Protein AF-A0A0S3UF47-F1 (afdb_monomer_lite)

Radius of gyration: 22.1 Å; chains: 1; bounding box: 54×51×50 Å

Sequence (173 aa):
MFPNLRKTLFALSERIGYSVGLVEASQVKTTILNHPEFVEFADRSLALYTDWRNHHEHRLKSIGIGEKPRTLIYELSEDLLAWFAEADLLDQYDIYRLLMNYWAETMQDDVHVLAQDDWTAGKVLRLLVAKKGEKLKETPNLIISPVPRLARLTYFCLLTIVCLKLLNEIEIY

Structure (mmCIF, N/CA/C/O backbone):
data_AF-A0A0S3UF47-F1
#
_entry.id   AF-A0A0S3UF47-F1
#
loop_
_atom_site.group_PDB
_atom_site.id
_atom_site.type_symbol
_atom_site.label_atom_id
_atom_site.label_alt_id
_atom_site.label_comp_id
_atom_site.label_asym_id
_atom_site.label_entity_id
_atom_site.label_seq_id
_atom_site.pdbx_PDB_ins_code
_atom_site.Cartn_x
_atom_site.Cartn_y
_atom_site.Cartn_z
_atom_site.occupancy
_atom_site.B_iso_or_equiv
_atom_site.auth_seq_id
_atom_site.auth_comp_id
_atom_site.auth_asym_id
_atom_site.auth_atom_id
_atom_site.pdbx_PDB_model_num
ATOM 1 N N . MET A 1 1 ? 12.166 -10.196 -12.805 1.00 62.50 1 MET A N 1
ATOM 2 C CA . MET A 1 1 ? 13.239 -9.336 -13.374 1.00 62.50 1 MET A CA 1
ATOM 3 C C . MET A 1 1 ? 12.694 -8.711 -14.657 1.00 62.50 1 MET A C 1
ATOM 5 O O . MET A 1 1 ? 12.027 -9.449 -15.364 1.00 62.50 1 MET A O 1
ATOM 9 N N . PHE A 1 2 ? 12.933 -7.427 -14.959 1.00 81.19 2 PHE A N 1
ATOM 10 C CA . PHE A 1 2 ? 12.385 -6.734 -16.146 1.00 81.19 2 PHE A CA 1
ATOM 11 C C . PHE A 1 2 ? 13.290 -6.893 -17.390 1.00 81.19 2 PHE A C 1
ATOM 13 O O . PHE A 1 2 ? 14.322 -6.215 -17.487 1.00 81.19 2 PHE A O 1
ATOM 20 N N . PRO A 1 3 ? 12.988 -7.812 -18.327 1.00 81.19 3 PRO A N 1
ATOM 21 C CA . PRO A 1 3 ? 13.914 -8.157 -19.401 1.00 81.19 3 PRO A CA 1
ATOM 22 C C . PRO A 1 3 ? 14.018 -7.076 -20.481 1.00 81.19 3 PRO A C 1
ATOM 24 O O . PRO A 1 3 ? 15.100 -6.918 -21.053 1.00 81.19 3 PRO A O 1
ATOM 27 N N . ASN A 1 4 ? 12.941 -6.341 -20.779 1.00 87.44 4 ASN A N 1
ATOM 28 C CA . ASN A 1 4 ? 12.972 -5.312 -21.817 1.00 87.44 4 ASN A CA 1
ATOM 29 C C . ASN A 1 4 ? 13.378 -3.952 -21.253 1.00 87.44 4 ASN A C 1
ATOM 31 O O . ASN A 1 4 ? 14.160 -3.263 -21.902 1.00 87.44 4 ASN A O 1
ATOM 35 N N . LEU A 1 5 ? 12.999 -3.619 -20.014 1.00 85.81 5 LEU A N 1
ATOM 36 C CA . LEU A 1 5 ? 13.478 -2.398 -19.358 1.00 85.81 5 LEU A CA 1
ATOM 37 C C . LEU A 1 5 ? 15.011 -2.356 -19.289 1.00 85.81 5 LEU A C 1
ATOM 39 O O . LEU A 1 5 ? 15.627 -1.337 -19.599 1.00 85.81 5 LEU A O 1
ATOM 43 N N . ARG A 1 6 ? 15.653 -3.485 -18.955 1.00 85.62 6 ARG A N 1
ATOM 44 C CA . ARG A 1 6 ? 17.120 -3.567 -18.936 1.00 85.62 6 ARG A CA 1
ATOM 45 C C . ARG A 1 6 ? 17.733 -3.255 -20.304 1.00 85.62 6 ARG A C 1
ATOM 47 O O . ARG A 1 6 ? 18.763 -2.591 -20.351 1.00 85.62 6 ARG A O 1
ATOM 54 N N . LYS A 1 7 ? 17.110 -3.713 -21.395 1.00 87.69 7 LYS A N 1
ATOM 55 C CA . LYS A 1 7 ? 17.564 -3.441 -22.771 1.00 87.69 7 LYS A CA 1
ATOM 56 C C . LYS A 1 7 ? 17.339 -1.985 -23.177 1.00 87.69 7 LYS A C 1
ATOM 58 O O . LYS A 1 7 ? 18.123 -1.461 -23.955 1.00 87.69 7 LYS A O 1
ATOM 63 N N . THR A 1 8 ? 16.301 -1.340 -22.645 1.00 88.94 8 THR A N 1
ATOM 64 C CA . THR A 1 8 ? 16.033 0.091 -22.849 1.00 88.94 8 THR A CA 1
ATOM 65 C C . THR A 1 8 ? 17.091 0.962 -22.167 1.00 88.94 8 THR A C 1
ATOM 67 O O . THR A 1 8 ? 17.489 1.987 -22.710 1.00 88.94 8 THR A O 1
ATOM 70 N N . LEU A 1 9 ? 17.577 0.551 -20.993 1.00 88.19 9 LEU A N 1
ATOM 71 C CA . LEU A 1 9 ? 18.558 1.319 -20.220 1.00 88.19 9 LEU A CA 1
ATOM 72 C C . LEU A 1 9 ? 20.008 1.036 -20.617 1.00 88.19 9 LEU A C 1
ATOM 74 O O . LEU A 1 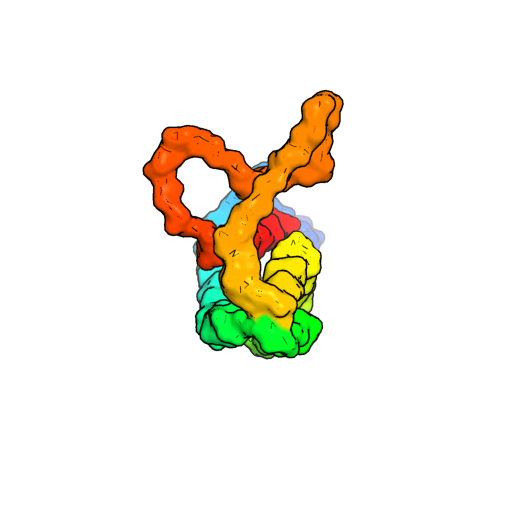9 ? 20.846 1.936 -20.541 1.00 88.19 9 LEU A O 1
ATOM 78 N N . PHE A 1 10 ? 20.317 -0.199 -21.017 1.00 89.75 10 PHE A N 1
ATOM 79 C CA . PHE A 1 10 ? 21.690 -0.658 -21.179 1.00 89.75 10 PHE A CA 1
ATOM 80 C C . PHE A 1 10 ? 21.907 -1.463 -22.461 1.00 89.75 10 PHE A C 1
ATOM 82 O O . PHE A 1 10 ? 21.195 -2.427 -22.742 1.00 89.75 10 PHE A O 1
ATOM 89 N N . ALA A 1 11 ? 22.982 -1.133 -23.172 1.00 87.38 11 ALA A N 1
ATOM 90 C CA . ALA A 1 11 ? 23.569 -1.968 -24.211 1.00 87.38 11 ALA A CA 1
ATOM 91 C C . ALA A 1 11 ? 24.806 -2.717 -23.693 1.00 87.38 11 ALA A C 1
ATOM 93 O O . ALA A 1 11 ? 25.429 -2.341 -22.693 1.00 87.38 11 ALA A O 1
ATOM 94 N N . LEU A 1 12 ? 25.178 -3.788 -24.395 1.00 84.75 12 LEU A N 1
ATOM 95 C CA . LEU A 1 12 ? 26.426 -4.505 -24.138 1.00 84.75 12 LEU A CA 1
ATOM 96 C C . LEU A 1 12 ? 27.624 -3.582 -24.401 1.00 84.75 12 LEU A C 1
ATOM 98 O O . LEU A 1 12 ? 27.645 -2.851 -25.388 1.00 84.75 12 LEU A O 1
ATOM 102 N N . SER A 1 13 ? 28.618 -3.621 -23.513 1.00 85.44 13 SER A N 1
ATOM 103 C CA . SER A 1 13 ? 29.904 -2.954 -23.723 1.00 85.44 13 SER A CA 1
ATOM 104 C C . SER A 1 13 ? 30.917 -3.931 -24.314 1.00 85.44 13 SER A C 1
ATOM 106 O O . SER A 1 13 ? 30.899 -5.118 -23.994 1.00 85.44 13 SER A O 1
ATOM 108 N N . GLU A 1 14 ? 31.855 -3.420 -25.110 1.00 84.38 14 GLU A N 1
ATOM 109 C CA . GLU A 1 14 ? 33.034 -4.177 -25.556 1.00 84.38 14 GLU A CA 1
ATOM 110 C C . GLU A 1 14 ? 33.953 -4.563 -24.383 1.00 84.38 14 GLU A C 1
ATOM 112 O O . GLU A 1 14 ? 34.743 -5.503 -24.476 1.00 84.38 14 GLU A O 1
ATOM 117 N N . ARG A 1 15 ? 33.839 -3.864 -23.244 1.00 86.12 15 ARG A N 1
ATOM 118 C CA . ARG A 1 15 ? 34.610 -4.154 -22.035 1.00 86.12 15 ARG A CA 1
ATOM 119 C C . ARG A 1 15 ? 33.869 -5.158 -21.152 1.00 86.12 15 ARG A C 1
ATOM 121 O O . ARG A 1 15 ? 32.774 -4.884 -20.660 1.00 86.12 15 ARG A O 1
ATOM 128 N N . ILE A 1 16 ? 34.508 -6.300 -20.89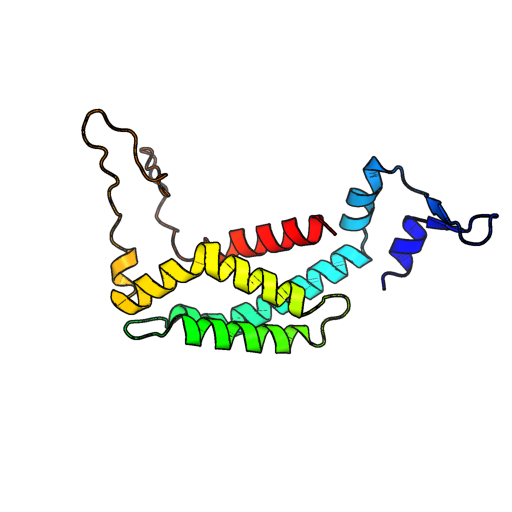7 1.00 86.88 16 ILE A N 1
ATOM 129 C CA . ILE A 1 16 ? 33.970 -7.375 -20.050 1.00 86.88 16 ILE A CA 1
ATOM 130 C C . ILE A 1 16 ? 33.565 -6.820 -18.676 1.00 86.88 16 ILE A C 1
ATOM 132 O O . ILE A 1 16 ? 34.360 -6.158 -18.011 1.00 86.88 16 ILE A O 1
ATOM 136 N N . GLY A 1 17 ? 32.329 -7.108 -18.260 1.00 84.56 17 GLY A N 1
ATOM 137 C CA . GLY A 1 17 ? 31.764 -6.684 -16.974 1.00 84.56 17 GLY A CA 1
ATOM 138 C C . GLY A 1 17 ? 31.101 -5.302 -16.974 1.00 84.56 17 GLY A C 1
ATOM 139 O O . GLY A 1 17 ? 30.534 -4.921 -15.955 1.00 84.56 17 GLY A O 1
ATOM 140 N N . TYR A 1 18 ? 31.125 -4.568 -18.091 1.00 83.38 18 TYR A N 1
ATOM 141 C CA . TYR A 1 18 ? 30.526 -3.237 -18.199 1.00 83.38 18 TYR A CA 1
ATOM 142 C C . TYR A 1 18 ? 29.314 -3.227 -19.135 1.00 83.38 18 TYR A C 1
ATOM 144 O O . TYR A 1 18 ? 29.126 -4.096 -19.986 1.00 83.38 18 TYR A O 1
ATOM 152 N N . SER A 1 19 ? 28.462 -2.222 -18.971 1.00 86.19 19 SER A N 1
ATOM 153 C CA . SER A 1 19 ? 27.322 -1.950 -19.847 1.00 86.19 19 SER A CA 1
ATOM 154 C C . SER A 1 19 ? 27.330 -0.478 -20.238 1.00 86.19 19 SER A C 1
ATOM 156 O O . SER A 1 19 ? 27.803 0.365 -19.477 1.00 86.19 19 SER A O 1
ATOM 158 N N . VAL A 1 20 ? 26.839 -0.176 -21.435 1.00 88.31 20 VAL A N 1
ATOM 159 C CA . VAL A 1 20 ? 26.733 1.194 -21.946 1.00 88.31 20 VAL A CA 1
ATOM 160 C C . VAL A 1 20 ? 25.337 1.709 -21.631 1.00 88.31 20 VAL A C 1
ATOM 162 O O . VAL A 1 20 ? 24.359 1.089 -22.038 1.00 88.31 20 VAL A O 1
ATOM 165 N N . GLY A 1 21 ? 25.237 2.821 -20.902 1.00 90.31 21 GLY A N 1
ATOM 166 C CA . GLY A 1 21 ? 23.958 3.492 -20.672 1.00 90.31 21 GLY A CA 1
ATOM 167 C C . GLY A 1 21 ? 23.424 4.091 -21.972 1.00 90.31 21 GLY A C 1
ATOM 168 O O . GLY A 1 21 ? 24.140 4.826 -22.647 1.00 90.31 21 GLY A O 1
ATOM 169 N N . LEU A 1 22 ? 22.182 3.765 -22.323 1.00 90.69 22 LEU A N 1
ATOM 170 C CA . LEU A 1 22 ? 21.500 4.282 -23.518 1.00 90.69 22 LEU A CA 1
ATOM 171 C C . LEU A 1 22 ? 20.720 5.574 -23.249 1.00 90.69 22 LEU A C 1
ATOM 173 O O . LEU A 1 22 ? 20.266 6.235 -24.179 1.00 90.69 22 LEU A O 1
ATOM 177 N N . VAL A 1 23 ? 20.563 5.922 -21.975 1.00 90.44 23 VAL A N 1
ATOM 178 C CA . VAL A 1 23 ? 19.752 7.037 -21.493 1.00 90.44 23 VAL A CA 1
ATOM 179 C C . VAL A 1 23 ? 20.633 7.949 -20.644 1.00 90.44 23 VAL A C 1
ATOM 181 O O . VAL A 1 23 ? 21.466 7.468 -19.872 1.00 90.44 23 VAL A O 1
ATOM 184 N N . GLU A 1 24 ? 20.457 9.265 -20.775 1.00 89.44 24 GLU A N 1
ATOM 185 C CA . GLU A 1 24 ? 21.138 10.226 -19.904 1.00 89.44 24 GLU A CA 1
ATOM 186 C C . GLU A 1 24 ? 20.789 9.975 -18.435 1.00 89.44 24 GLU A C 1
ATOM 188 O O . GLU A 1 24 ? 19.641 9.680 -18.106 1.00 89.44 24 GLU A O 1
ATOM 193 N N . ALA A 1 25 ? 21.754 10.162 -17.530 1.00 87.06 25 ALA A N 1
ATOM 194 C CA . ALA A 1 25 ? 21.565 9.899 -16.101 1.00 87.06 25 ALA A CA 1
ATOM 195 C C . ALA A 1 25 ? 20.337 10.621 -15.505 1.00 87.06 25 ALA A C 1
ATOM 197 O O . ALA A 1 25 ? 19.642 10.063 -14.660 1.00 87.06 25 ALA A O 1
ATOM 198 N N . SER A 1 26 ? 20.032 11.831 -15.987 1.00 90.56 26 SER A N 1
ATOM 199 C CA . SER A 1 26 ? 18.867 12.623 -15.569 1.00 90.56 26 SER A CA 1
ATOM 200 C C . SER A 1 26 ? 17.521 12.033 -16.019 1.00 90.56 26 SER A C 1
ATOM 202 O O . SER A 1 26 ? 16.500 12.300 -15.392 1.00 90.56 26 SER A O 1
ATOM 204 N N . GLN A 1 27 ? 17.509 11.230 -17.086 1.00 88.00 27 GLN A N 1
ATOM 205 C CA . GLN A 1 27 ? 16.308 10.659 -17.704 1.00 88.00 27 GLN A CA 1
ATOM 206 C C . GLN A 1 27 ? 16.054 9.201 -17.300 1.00 88.00 27 GLN A C 1
ATOM 208 O O . GLN A 1 27 ? 14.991 8.661 -17.612 1.00 88.00 27 GLN A O 1
ATOM 213 N N . VAL A 1 28 ? 16.990 8.554 -16.592 1.00 86.88 28 VAL A N 1
ATOM 214 C CA . VAL A 1 28 ? 16.873 7.144 -16.178 1.00 86.88 28 VAL A CA 1
ATOM 215 C C . VAL A 1 28 ? 15.598 6.903 -15.369 1.00 86.88 28 VAL A C 1
ATOM 217 O O . VAL A 1 28 ? 14.818 6.025 -15.733 1.00 86.88 28 VAL A O 1
ATOM 220 N N . LYS A 1 29 ? 15.337 7.715 -14.332 1.00 80.69 29 LYS A N 1
ATOM 221 C CA . LYS A 1 29 ? 14.142 7.572 -13.480 1.00 80.69 29 LYS A CA 1
ATOM 222 C C . LYS A 1 29 ? 12.858 7.672 -14.306 1.00 80.69 29 LYS A C 1
ATOM 224 O O . LYS A 1 29 ? 12.038 6.762 -14.289 1.00 80.69 29 LYS A O 1
ATOM 229 N N . THR A 1 30 ? 12.718 8.738 -15.091 1.00 84.12 30 THR A N 1
ATOM 230 C CA . THR A 1 30 ? 11.553 8.950 -15.963 1.00 84.12 30 THR A CA 1
ATOM 231 C C . THR A 1 30 ? 11.371 7.815 -16.970 1.00 84.12 30 THR A C 1
ATOM 233 O O . THR A 1 30 ? 10.244 7.427 -17.264 1.00 84.12 30 THR A O 1
ATOM 236 N N . THR A 1 31 ? 12.464 7.254 -17.489 1.00 84.88 31 THR A N 1
ATOM 237 C CA . THR A 1 31 ? 12.409 6.137 -18.440 1.00 84.88 31 THR A CA 1
ATOM 238 C C . THR A 1 31 ? 11.933 4.851 -17.774 1.00 84.88 31 THR A C 1
ATOM 240 O O . THR A 1 31 ? 11.124 4.144 -18.362 1.00 84.88 31 THR A O 1
ATOM 243 N N . ILE A 1 32 ? 12.390 4.564 -16.550 1.00 84.56 32 ILE A N 1
ATOM 244 C CA . ILE A 1 32 ? 11.938 3.409 -15.764 1.00 84.56 32 ILE A CA 1
ATOM 245 C C . ILE A 1 32 ? 10.447 3.527 -15.456 1.00 84.56 32 ILE A C 1
ATOM 247 O O . ILE A 1 32 ? 9.690 2.624 -15.799 1.00 84.56 32 ILE A O 1
ATOM 251 N N . LEU A 1 33 ? 10.024 4.657 -14.880 1.00 80.62 33 LEU A N 1
ATOM 252 C CA . LEU A 1 33 ? 8.647 4.856 -14.421 1.00 80.62 33 LEU A CA 1
ATOM 253 C C . LEU A 1 33 ? 7.619 4.795 -15.557 1.00 80.62 33 LEU A C 1
ATOM 255 O O . LEU A 1 33 ? 6.506 4.323 -15.354 1.00 80.62 33 LEU A O 1
ATOM 259 N N . ASN A 1 34 ? 7.991 5.246 -16.758 1.00 85.19 34 ASN A N 1
ATOM 260 C CA . ASN A 1 34 ? 7.105 5.235 -17.924 1.00 85.19 34 ASN A CA 1
ATOM 261 C C . ASN A 1 34 ? 7.227 3.964 -18.777 1.00 85.19 34 ASN A C 1
ATOM 263 O O . ASN A 1 34 ? 6.548 3.844 -19.799 1.00 85.19 34 ASN A O 1
ATOM 267 N N . HIS A 1 35 ? 8.106 3.025 -18.420 1.00 89.56 35 HIS A N 1
ATOM 268 C CA . HIS A 1 35 ? 8.289 1.817 -19.211 1.00 89.56 35 HIS A CA 1
ATOM 269 C C . HIS A 1 35 ? 7.084 0.875 -19.042 1.00 89.56 35 HIS A C 1
ATOM 271 O O . HIS A 1 35 ? 6.710 0.593 -17.903 1.00 89.56 35 HIS A O 1
ATOM 277 N N . PRO A 1 36 ? 6.523 0.299 -20.125 1.00 90.81 36 PRO A N 1
ATOM 278 C CA . PRO A 1 36 ? 5.335 -0.555 -20.044 1.00 90.81 36 PRO A CA 1
ATOM 279 C C . PRO A 1 36 ? 5.450 -1.705 -19.037 1.00 90.81 36 PRO A C 1
ATOM 281 O O . PRO A 1 36 ? 4.521 -1.936 -18.277 1.00 90.81 36 PRO A O 1
ATOM 284 N N . GLU A 1 37 ? 6.607 -2.379 -18.967 1.00 86.38 37 GLU A N 1
ATOM 285 C CA . GLU A 1 37 ? 6.822 -3.458 -17.985 1.00 86.38 37 GLU A CA 1
ATOM 286 C C . GLU A 1 37 ? 6.766 -2.970 -16.529 1.00 86.38 37 GLU A C 1
ATOM 288 O O . GLU A 1 37 ? 6.336 -3.716 -15.652 1.00 86.38 37 GLU A O 1
ATOM 293 N N . PHE A 1 38 ? 7.220 -1.741 -16.265 1.00 84.25 38 PHE A N 1
ATOM 294 C CA . PHE A 1 38 ? 7.167 -1.162 -14.926 1.00 84.25 38 PHE A CA 1
ATOM 295 C C . PHE A 1 38 ? 5.742 -0.729 -14.585 1.00 84.25 38 PHE A C 1
ATOM 297 O O . PHE A 1 38 ? 5.265 -1.027 -13.496 1.00 84.25 38 PHE A O 1
ATOM 304 N N . VAL A 1 39 ? 5.042 -0.098 -15.532 1.00 84.25 39 VAL A N 1
ATOM 305 C CA . VAL A 1 39 ? 3.634 0.292 -15.373 1.00 84.25 39 VAL A CA 1
ATOM 306 C C . VAL A 1 39 ? 2.761 -0.935 -15.103 1.00 84.25 39 VAL A C 1
ATOM 308 O O . VAL A 1 39 ? 2.028 -0.956 -14.124 1.00 84.25 39 VAL A O 1
ATOM 311 N N . GLU A 1 40 ? 2.906 -2.004 -15.887 1.00 87.00 40 GLU A N 1
ATOM 312 C CA . GLU A 1 40 ? 2.152 -3.248 -15.689 1.00 87.00 40 GLU A CA 1
ATOM 313 C C . GLU A 1 40 ? 2.463 -3.912 -14.338 1.00 87.00 40 GLU A C 1
ATOM 315 O O . GLU A 1 40 ? 1.593 -4.503 -13.695 1.00 87.00 40 GLU A O 1
ATOM 320 N N . PHE A 1 41 ? 3.711 -3.836 -13.880 1.00 83.62 41 PHE A N 1
ATOM 321 C CA . PHE A 1 41 ? 4.080 -4.292 -12.544 1.00 83.62 41 PHE A CA 1
ATOM 322 C C . PHE A 1 41 ? 3.446 -3.435 -11.438 1.00 83.62 41 PHE A C 1
ATOM 324 O O . PHE A 1 41 ? 2.914 -3.990 -10.473 1.00 83.62 41 PHE A O 1
ATOM 331 N N . ALA A 1 42 ? 3.467 -2.109 -11.585 1.00 82.06 42 ALA A N 1
ATOM 332 C CA . ALA A 1 42 ? 2.865 -1.185 -10.633 1.00 82.06 42 ALA A CA 1
ATOM 333 C C . ALA A 1 42 ? 1.345 -1.393 -10.547 1.00 82.06 42 ALA A C 1
ATOM 335 O O . ALA A 1 42 ? 0.804 -1.484 -9.447 1.00 82.06 42 ALA A O 1
ATOM 336 N N . ASP A 1 43 ? 0.677 -1.565 -11.689 1.00 84.00 43 ASP A N 1
ATOM 337 C CA . ASP A 1 43 ? -0.761 -1.825 -11.767 1.00 84.00 43 ASP A CA 1
ATOM 338 C C . ASP A 1 43 ? -1.135 -3.145 -11.084 1.00 84.00 43 ASP A C 1
ATOM 340 O O . ASP A 1 43 ? -2.068 -3.182 -10.281 1.00 84.00 43 ASP A O 1
ATOM 344 N N . ARG A 1 44 ? -0.384 -4.229 -11.334 1.00 85.25 44 ARG A N 1
ATOM 345 C CA . ARG A 1 44 ? -0.606 -5.523 -10.661 1.00 85.25 44 ARG A CA 1
ATOM 346 C C . ARG A 1 44 ? -0.409 -5.429 -9.150 1.00 85.25 44 ARG A C 1
ATOM 348 O O . ARG A 1 44 ? -1.235 -5.930 -8.391 1.00 85.25 44 ARG A O 1
ATOM 355 N N . SER A 1 45 ? 0.651 -4.753 -8.718 1.00 84.50 45 SER A N 1
ATOM 356 C CA . SER A 1 45 ? 0.940 -4.529 -7.297 1.00 84.50 45 SER A CA 1
ATOM 357 C C . SER A 1 45 ? -0.163 -3.714 -6.616 1.00 84.50 45 SER A C 1
ATOM 359 O O . SER A 1 45 ? -0.596 -4.031 -5.507 1.00 84.50 45 SER A O 1
ATOM 361 N N . LEU A 1 46 ? -0.665 -2.682 -7.299 1.00 82.56 46 LEU A N 1
ATOM 362 C CA . LEU A 1 46 ? -1.750 -1.840 -6.807 1.00 82.56 46 LEU A CA 1
ATOM 363 C C . LEU A 1 46 ? -3.084 -2.589 -6.761 1.00 82.56 46 LEU A C 1
ATOM 365 O O . LEU A 1 46 ? -3.856 -2.383 -5.823 1.00 82.56 46 LEU A O 1
ATOM 369 N N . ALA A 1 47 ? -3.359 -3.450 -7.742 1.00 84.81 47 ALA A N 1
ATOM 370 C CA . ALA A 1 47 ? -4.540 -4.305 -7.745 1.00 84.81 47 ALA A CA 1
ATOM 371 C C . ALA A 1 47 ? -4.535 -5.236 -6.526 1.00 84.81 47 ALA A C 1
ATOM 373 O O . ALA A 1 47 ? -5.498 -5.231 -5.765 1.00 84.81 47 ALA A O 1
ATOM 374 N N . LEU A 1 48 ? -3.413 -5.917 -6.266 1.00 86.44 48 LEU A N 1
ATOM 375 C CA . LEU A 1 48 ? -3.261 -6.805 -5.111 1.00 86.44 48 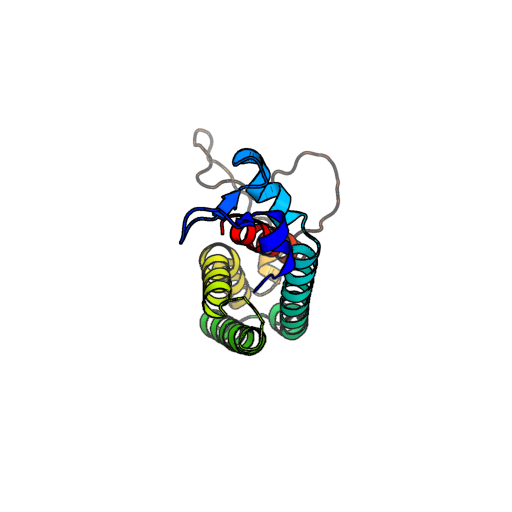LEU A CA 1
ATOM 376 C C . LEU A 1 48 ? -3.507 -6.073 -3.784 1.00 86.44 48 LEU A C 1
ATOM 378 O O . LEU A 1 48 ? -4.289 -6.525 -2.949 1.00 86.44 48 LEU A O 1
ATOM 382 N N . TYR A 1 49 ? -2.903 -4.894 -3.614 1.00 84.00 49 TYR A N 1
ATOM 383 C CA . TYR A 1 49 ? -3.148 -4.051 -2.443 1.00 84.00 49 TYR A CA 1
ATOM 384 C C . TYR A 1 49 ? -4.614 -3.605 -2.332 1.00 84.00 49 TYR A C 1
ATOM 386 O O . TYR A 1 49 ? -5.186 -3.568 -1.241 1.00 84.00 49 TYR A O 1
ATOM 394 N N . THR A 1 50 ? -5.232 -3.235 -3.454 1.00 81.94 50 THR A N 1
ATOM 395 C CA . THR A 1 50 ? -6.626 -2.780 -3.481 1.00 81.94 50 THR A CA 1
ATOM 396 C C . THR A 1 50 ? -7.571 -3.905 -3.079 1.00 81.94 50 THR A C 1
ATOM 398 O O . THR A 1 50 ? -8.493 -3.667 -2.300 1.00 81.94 50 THR A O 1
ATOM 401 N N . ASP A 1 51 ? -7.316 -5.122 -3.543 1.00 87.88 51 ASP A N 1
ATOM 402 C CA . ASP A 1 51 ? -8.102 -6.300 -3.199 1.00 87.88 51 ASP A CA 1
ATOM 403 C C . ASP A 1 51 ? -7.946 -6.667 -1.718 1.00 87.88 51 ASP A C 1
ATOM 405 O O . ASP A 1 51 ? -8.957 -6.843 -1.034 1.00 87.88 51 ASP A O 1
ATOM 409 N N . TRP A 1 52 ? -6.718 -6.654 -1.183 1.00 91.69 52 TRP A N 1
ATOM 410 C CA . TRP A 1 52 ? -6.463 -6.820 0.255 1.00 91.69 52 TRP A CA 1
ATOM 411 C C . TRP A 1 52 ? -7.217 -5.771 1.086 1.00 91.69 52 TRP A C 1
ATOM 413 O O . TRP A 1 52 ? -7.895 -6.081 2.067 1.00 91.69 52 TRP A O 1
ATOM 423 N N . ARG A 1 53 ? -7.184 -4.503 0.666 1.00 84.06 53 ARG A N 1
ATOM 424 C CA . ARG A 1 53 ? -7.903 -3.432 1.365 1.00 84.06 53 ARG A CA 1
ATOM 425 C C . ARG A 1 53 ? -9.415 -3.655 1.323 1.00 84.06 53 ARG A C 1
ATOM 427 O O . ARG A 1 53 ? -10.090 -3.450 2.330 1.00 84.06 53 ARG A O 1
ATOM 434 N N . ASN A 1 54 ? -9.953 -4.045 0.170 1.00 83.38 54 ASN A N 1
ATOM 435 C CA . ASN A 1 54 ? -11.379 -4.322 0.014 1.00 83.38 54 ASN A CA 1
ATOM 436 C C . ASN A 1 54 ? -11.809 -5.505 0.890 1.00 83.38 54 ASN A C 1
ATOM 438 O O . ASN A 1 54 ? -12.878 -5.451 1.497 1.00 83.38 54 ASN A O 1
ATOM 442 N N . HIS A 1 55 ? -10.957 -6.527 1.019 1.00 88.69 55 HIS A N 1
ATOM 443 C CA . HIS A 1 55 ? -11.171 -7.653 1.925 1.00 88.69 55 HIS A CA 1
ATOM 444 C C . HIS A 1 55 ? -11.345 -7.190 3.383 1.00 88.69 55 HIS A C 1
ATOM 446 O O . HIS A 1 55 ? -12.277 -7.617 4.066 1.00 88.69 55 HIS A O 1
ATOM 452 N N . HIS A 1 56 ? -10.526 -6.234 3.833 1.00 83.62 56 HIS A N 1
ATOM 453 C CA . HIS A 1 56 ? -10.581 -5.685 5.195 1.00 83.62 56 HIS A CA 1
ATOM 454 C C . HIS A 1 56 ? -11.533 -4.497 5.381 1.00 83.62 56 HIS A C 1
ATOM 456 O O . HIS A 1 56 ? -11.685 -3.996 6.498 1.00 83.62 56 HIS A O 1
ATOM 462 N N . GLU A 1 57 ? -12.219 -4.038 4.331 1.00 79.38 57 GLU A N 1
ATOM 463 C CA . GLU A 1 57 ? -13.038 -2.824 4.392 1.00 79.38 57 GLU A CA 1
ATOM 464 C C . GLU A 1 57 ? -14.132 -2.930 5.466 1.00 79.38 57 GLU A C 1
ATOM 466 O O . GLU A 1 57 ? -14.310 -2.017 6.274 1.00 79.38 57 GLU A O 1
ATOM 471 N N . HIS A 1 58 ? -14.843 -4.059 5.518 1.00 76.75 58 HIS A N 1
ATOM 472 C CA . HIS A 1 58 ? -15.885 -4.279 6.520 1.00 76.75 58 HIS A CA 1
ATOM 473 C C . HIS A 1 58 ? -15.317 -4.260 7.948 1.00 76.75 58 HIS A C 1
ATOM 475 O O . HIS A 1 58 ? -15.899 -3.632 8.831 1.00 76.75 58 HIS A O 1
ATOM 481 N N . ARG A 1 59 ? -14.162 -4.901 8.166 1.00 79.31 59 ARG A N 1
ATOM 482 C CA . ARG A 1 59 ? -13.487 -4.982 9.470 1.00 79.31 59 ARG A CA 1
ATOM 483 C C . ARG A 1 59 ? -13.057 -3.608 9.984 1.00 79.31 59 ARG A C 1
ATOM 485 O O . ARG A 1 59 ? -13.217 -3.322 11.169 1.00 79.31 59 ARG A O 1
ATOM 492 N N . LEU A 1 60 ? -12.546 -2.758 9.094 1.00 78.31 60 LEU A N 1
ATOM 493 C CA . LEU A 1 60 ? -12.155 -1.383 9.411 1.00 78.31 60 LEU A CA 1
ATOM 494 C C . LEU A 1 60 ? -13.373 -0.495 9.702 1.00 78.31 60 LEU A C 1
ATOM 496 O O . LEU A 1 60 ? -13.340 0.332 10.610 1.00 78.31 60 LEU A O 1
ATOM 500 N N . LYS A 1 61 ? -14.475 -0.685 8.969 1.00 74.19 61 LYS A N 1
ATOM 501 C CA . LYS A 1 61 ? -15.739 0.032 9.213 1.00 74.19 61 LYS A CA 1
ATOM 502 C C . LYS A 1 61 ? -16.403 -0.373 10.530 1.00 74.19 61 LYS A C 1
ATOM 504 O O . LYS A 1 61 ? -17.131 0.429 11.108 1.00 74.19 61 LYS A O 1
ATOM 509 N N . SER A 1 62 ? -16.166 -1.598 10.994 1.00 76.19 62 SER A N 1
ATOM 510 C CA . SER A 1 62 ? -16.759 -2.144 12.216 1.00 76.19 62 SER A CA 1
ATOM 511 C C . SER A 1 62 ? -15.923 -1.910 13.478 1.00 76.19 62 SER A C 1
ATOM 513 O O . SER A 1 62 ? -16.239 -2.497 14.510 1.00 76.19 62 SER A O 1
ATOM 515 N N . ILE A 1 63 ? -14.852 -1.106 13.416 1.00 75.25 63 ILE A N 1
ATOM 516 C CA . ILE A 1 63 ? -14.096 -0.697 14.610 1.00 75.25 63 ILE A CA 1
ATOM 517 C C . ILE A 1 63 ? -15.056 0.022 15.559 1.00 75.25 63 ILE A C 1
ATOM 519 O O . ILE A 1 63 ? -15.778 0.924 15.136 1.00 75.25 63 ILE A O 1
ATOM 523 N N . GLY A 1 64 ? -15.053 -0.372 16.828 1.00 74.00 64 GLY A N 1
ATOM 524 C CA . GLY A 1 64 ? -15.919 0.211 17.846 1.00 74.00 64 GLY A CA 1
ATOM 525 C C . GLY A 1 64 ? -15.344 0.066 19.248 1.00 74.00 64 GLY A C 1
ATOM 526 O O . GLY A 1 64 ? -14.204 -0.363 19.433 1.00 74.00 64 GLY A O 1
ATOM 527 N N . ILE A 1 65 ? -16.148 0.427 20.248 1.00 80.12 65 ILE A N 1
ATOM 528 C CA . ILE A 1 65 ? -15.711 0.456 21.647 1.00 80.12 65 ILE A CA 1
ATOM 529 C C . ILE A 1 65 ? -15.190 -0.915 22.096 1.00 80.12 65 ILE A C 1
ATOM 531 O O . ILE A 1 65 ? -15.842 -1.941 21.904 1.00 80.12 65 ILE A O 1
ATOM 535 N N . GLY A 1 66 ? -14.025 -0.920 22.748 1.00 83.88 66 GLY A N 1
ATOM 536 C CA . GLY A 1 66 ? -13.379 -2.132 23.257 1.00 83.88 66 GLY A CA 1
ATOM 537 C C . GLY A 1 66 ? -12.506 -2.862 22.234 1.00 83.88 66 GLY A C 1
ATOM 538 O O . GLY A 1 66 ? -11.874 -3.863 22.587 1.00 83.88 66 GLY A O 1
ATOM 539 N N . GLU A 1 67 ? -12.424 -2.354 21.001 1.00 82.38 67 GLU A N 1
ATOM 540 C CA . GLU A 1 67 ? -11.474 -2.831 20.001 1.00 82.38 67 GLU A CA 1
ATOM 541 C C . GLU A 1 67 ? -10.034 -2.701 20.515 1.00 82.38 67 GLU A C 1
ATOM 543 O O . GLU A 1 67 ? -9.684 -1.772 21.248 1.00 82.38 67 GLU A O 1
ATOM 548 N N . LYS A 1 68 ? -9.168 -3.643 20.135 1.00 88.81 68 LYS A N 1
ATOM 549 C CA . LYS A 1 68 ? -7.754 -3.617 20.519 1.00 88.81 68 LYS A CA 1
ATOM 550 C C . LYS A 1 68 ? -6.927 -3.211 19.303 1.00 88.81 68 LYS A C 1
ATOM 552 O O . LYS A 1 68 ? -6.671 -4.068 18.459 1.00 88.81 68 LYS A O 1
ATOM 557 N N . PRO A 1 69 ? -6.409 -1.966 19.234 1.00 85.50 69 PRO A N 1
ATOM 558 C CA . PRO A 1 69 ? -5.646 -1.502 18.073 1.00 85.50 69 PRO A CA 1
ATOM 559 C C . PRO A 1 69 ? -4.466 -2.419 17.723 1.00 85.50 69 PRO A C 1
ATOM 561 O O . PRO A 1 69 ? -4.207 -2.673 16.555 1.00 85.50 69 PRO A O 1
ATOM 564 N N . ARG A 1 70 ? -3.790 -2.980 18.738 1.00 90.00 70 ARG A N 1
ATOM 565 C CA . ARG A 1 70 ? -2.690 -3.943 18.550 1.00 90.00 70 ARG A CA 1
ATOM 566 C C . ARG A 1 70 ? -3.126 -5.253 17.895 1.00 90.00 70 ARG A C 1
ATOM 568 O O . ARG A 1 70 ? -2.350 -5.829 17.148 1.00 90.00 70 ARG A O 1
ATOM 575 N N . THR A 1 71 ? -4.328 -5.730 18.205 1.00 91.88 71 THR A N 1
ATOM 576 C CA . THR A 1 71 ? -4.879 -6.944 17.594 1.00 91.88 71 THR A CA 1
ATOM 577 C C . THR A 1 71 ? -5.273 -6.660 16.151 1.00 91.88 71 THR A C 1
ATOM 579 O O . THR A 1 71 ? -4.892 -7.421 15.273 1.00 91.88 71 THR A O 1
ATOM 582 N N . LEU A 1 72 ? -5.923 -5.520 15.897 1.00 87.56 72 LEU A N 1
ATOM 583 C CA . LEU A 1 72 ? -6.304 -5.109 14.548 1.00 87.56 72 LEU A CA 1
ATOM 584 C C . LEU A 1 72 ? -5.092 -4.990 13.612 1.00 87.56 72 LEU A C 1
ATOM 586 O O . LEU A 1 72 ? -5.102 -5.575 12.537 1.00 87.56 72 LEU A O 1
ATOM 590 N N . ILE A 1 73 ? -4.038 -4.262 14.003 1.00 90.31 73 ILE A N 1
ATOM 591 C CA . ILE A 1 73 ? -2.861 -4.114 13.130 1.00 90.31 73 ILE A CA 1
ATOM 592 C C . ILE A 1 73 ? -2.133 -5.438 12.907 1.00 90.31 73 ILE A C 1
ATOM 594 O O . ILE A 1 73 ? -1.628 -5.652 11.815 1.00 90.31 73 ILE A O 1
ATOM 598 N N . TYR A 1 74 ? -2.108 -6.324 13.907 1.00 94.25 74 TYR A N 1
ATOM 599 C CA . TYR A 1 74 ? -1.527 -7.655 13.759 1.00 94.25 74 TYR A CA 1
ATOM 600 C C . TYR A 1 74 ? -2.300 -8.498 12.736 1.00 94.25 74 TYR A C 1
ATOM 602 O O . TYR A 1 74 ? -1.695 -9.074 11.844 1.00 94.25 74 TYR A O 1
ATOM 610 N N . GLU A 1 75 ? -3.635 -8.517 12.808 1.00 93.25 75 GLU A N 1
ATOM 611 C CA . GLU A 1 75 ? -4.480 -9.210 11.821 1.00 93.25 75 GLU A CA 1
ATOM 612 C C . GLU A 1 75 ? -4.251 -8.670 10.402 1.00 93.25 75 GLU A C 1
ATOM 614 O O . GLU A 1 75 ? -4.048 -9.439 9.464 1.00 93.25 75 GLU A O 1
ATOM 619 N N . LEU A 1 76 ? -4.248 -7.342 10.252 1.00 89.69 76 LEU A N 1
ATOM 620 C CA . LEU A 1 76 ? -4.040 -6.680 8.965 1.00 89.69 76 LEU A CA 1
ATOM 621 C C . LEU A 1 76 ? -2.651 -6.970 8.389 1.00 89.69 76 LEU A C 1
ATOM 623 O O . LEU A 1 76 ? -2.525 -7.222 7.193 1.00 89.69 76 LEU A O 1
ATOM 627 N N . SER A 1 77 ? -1.610 -6.911 9.218 1.00 91.75 77 SER A N 1
ATOM 628 C CA . SER A 1 77 ? -0.230 -7.037 8.758 1.00 91.75 77 SER A CA 1
ATOM 629 C C . SER A 1 77 ? 0.158 -8.476 8.420 1.00 91.75 77 SER A C 1
ATOM 631 O O . SER A 1 77 ? 0.852 -8.684 7.426 1.00 91.75 77 SER A O 1
ATOM 633 N N . GLU A 1 78 ? -0.330 -9.462 9.175 1.00 94.31 78 GLU A N 1
ATOM 634 C CA . GLU A 1 78 ? -0.127 -10.881 8.864 1.00 94.31 78 GLU A CA 1
ATOM 635 C C . GLU A 1 78 ? -0.852 -11.278 7.574 1.00 94.31 78 GLU A C 1
ATOM 637 O O . GLU A 1 78 ? -0.279 -11.965 6.729 1.00 94.31 78 GLU A O 1
ATOM 642 N N . ASP A 1 79 ? -2.088 -10.806 7.379 1.00 93.75 79 ASP A N 1
ATOM 643 C CA . ASP A 1 79 ? -2.813 -11.062 6.134 1.00 93.75 79 ASP A CA 1
ATOM 644 C C . ASP A 1 79 ? -2.130 -10.362 4.949 1.00 93.75 79 ASP A C 1
ATOM 646 O O . ASP A 1 79 ? -1.931 -10.970 3.904 1.00 93.75 79 ASP A O 1
ATOM 650 N N . LEU A 1 80 ? -1.651 -9.124 5.120 1.00 90.94 80 LEU A N 1
ATOM 651 C CA . LEU A 1 80 ? -0.894 -8.426 4.074 1.00 90.94 80 LEU A CA 1
ATOM 652 C C . LEU A 1 80 ? 0.348 -9.216 3.638 1.00 90.94 80 LEU A C 1
ATOM 654 O O . LEU A 1 80 ? 0.605 -9.338 2.440 1.00 90.94 80 LEU A O 1
ATOM 658 N N . LEU A 1 81 ? 1.104 -9.769 4.592 1.00 92.38 81 LEU A N 1
ATOM 659 C CA . LEU A 1 81 ? 2.251 -10.627 4.291 1.00 92.38 81 LEU A CA 1
ATOM 660 C C . LEU A 1 81 ? 1.828 -11.838 3.455 1.00 92.38 81 LEU A C 1
ATOM 662 O O . LEU A 1 81 ? 2.471 -12.130 2.453 1.00 92.38 81 LEU A O 1
ATOM 666 N N . ALA A 1 82 ? 0.724 -12.499 3.811 1.00 93.00 82 ALA A N 1
ATOM 667 C CA . ALA A 1 82 ? 0.223 -13.649 3.063 1.00 93.00 82 ALA A CA 1
ATOM 668 C C . ALA A 1 82 ? -0.167 -13.293 1.618 1.00 93.00 82 ALA A C 1
ATOM 670 O O . ALA A 1 82 ? 0.162 -14.038 0.697 1.00 93.00 82 ALA A O 1
ATOM 671 N N . TRP A 1 83 ? -0.810 -12.141 1.399 1.00 90.56 83 TRP A N 1
ATOM 672 C CA . TRP A 1 83 ? -1.175 -11.678 0.056 1.00 90.56 83 TRP A CA 1
ATOM 673 C C . TRP A 1 83 ? 0.053 -11.367 -0.806 1.00 90.56 83 TRP A C 1
ATOM 675 O O . TRP A 1 83 ? 0.062 -11.673 -1.997 1.00 90.56 83 TRP A O 1
ATOM 685 N N . PHE A 1 84 ? 1.096 -10.780 -0.214 1.00 87.81 84 PHE A N 1
ATOM 686 C CA . PHE A 1 84 ? 2.323 -10.413 -0.924 1.00 87.81 84 PHE A CA 1
ATOM 687 C C . PHE A 1 84 ? 3.384 -11.523 -0.963 1.00 87.81 84 PHE A C 1
ATOM 689 O O . PHE A 1 84 ? 4.382 -11.362 -1.661 1.00 87.81 84 PHE A O 1
ATOM 696 N N . ALA A 1 85 ? 3.172 -12.661 -0.298 1.00 88.56 85 ALA A N 1
ATOM 697 C CA . ALA A 1 85 ? 4.111 -13.786 -0.297 1.00 88.56 85 ALA A CA 1
ATOM 698 C C . ALA A 1 85 ? 4.354 -14.375 -1.699 1.00 88.56 85 ALA A C 1
ATOM 700 O O . ALA A 1 85 ? 5.437 -14.887 -1.979 1.00 88.56 85 ALA A O 1
ATOM 701 N N . GLU A 1 86 ? 3.354 -14.288 -2.581 1.00 81.50 86 GLU A N 1
ATOM 702 C CA . GLU A 1 86 ? 3.421 -14.757 -3.972 1.00 81.50 86 GLU A CA 1
ATOM 703 C C . GLU A 1 86 ? 3.621 -13.614 -4.983 1.00 81.50 86 GLU A C 1
ATOM 705 O O . GLU A 1 86 ? 3.652 -13.850 -6.192 1.00 81.50 86 GLU A O 1
ATOM 710 N N . ALA A 1 87 ? 3.752 -12.366 -4.519 1.00 79.81 87 ALA A N 1
ATOM 711 C CA . ALA A 1 87 ? 3.932 -11.226 -5.406 1.00 79.81 87 ALA A CA 1
ATOM 712 C C . ALA A 1 87 ? 5.324 -11.257 -6.054 1.00 79.81 87 ALA A C 1
ATOM 714 O O . ALA A 1 87 ? 6.358 -11.211 -5.388 1.00 79.81 87 ALA A O 1
ATOM 715 N N . ASP A 1 88 ? 5.361 -11.282 -7.385 1.00 73.44 88 ASP A N 1
ATOM 716 C CA . ASP A 1 88 ? 6.612 -11.174 -8.127 1.00 73.44 88 ASP A CA 1
ATOM 717 C C . ASP A 1 88 ? 7.271 -9.806 -7.884 1.00 73.44 88 ASP A C 1
ATOM 719 O O . ASP A 1 88 ? 6.621 -8.774 -8.024 1.00 73.44 88 ASP A O 1
ATOM 723 N N . LEU A 1 89 ? 8.587 -9.796 -7.632 1.00 77.06 89 LEU A N 1
ATOM 724 C CA . LEU A 1 89 ? 9.468 -8.611 -7.529 1.00 77.06 89 LEU A CA 1
ATOM 725 C C . LEU A 1 89 ? 9.311 -7.717 -6.291 1.00 77.06 89 LEU A C 1
ATOM 727 O O . LEU A 1 89 ? 10.206 -6.903 -6.061 1.00 77.06 89 LEU A O 1
ATOM 731 N N . LEU A 1 90 ? 8.243 -7.855 -5.508 1.00 79.81 90 LEU A N 1
ATOM 732 C CA . LEU A 1 90 ? 8.081 -7.131 -4.248 1.00 79.81 90 LEU A CA 1
ATOM 733 C C . LEU A 1 90 ? 8.533 -7.984 -3.069 1.00 79.81 90 LEU A C 1
ATOM 735 O O . LEU A 1 90 ? 8.174 -9.152 -2.964 1.00 79.81 90 LEU A O 1
ATOM 739 N N . ASP A 1 91 ? 9.286 -7.380 -2.153 1.00 83.38 91 ASP A N 1
ATOM 740 C CA . ASP A 1 91 ? 9.533 -7.987 -0.852 1.00 83.38 91 ASP A CA 1
ATOM 741 C C . ASP A 1 91 ? 8.327 -7.717 0.060 1.00 83.38 91 ASP A C 1
ATOM 743 O O . ASP A 1 91 ? 8.008 -6.569 0.385 1.00 83.38 91 ASP A O 1
ATOM 747 N N . GLN A 1 92 ? 7.656 -8.785 0.493 1.00 84.62 92 GLN A N 1
ATOM 748 C CA . GLN A 1 92 ? 6.546 -8.721 1.445 1.00 84.62 92 GLN A CA 1
ATOM 749 C C . GLN A 1 92 ? 6.901 -7.932 2.721 1.00 84.62 92 GLN A C 1
ATOM 751 O O . GLN A 1 92 ? 6.044 -7.251 3.286 1.00 84.62 92 GLN A O 1
ATOM 756 N N . TYR A 1 93 ? 8.163 -7.967 3.166 1.00 87.94 93 TYR A N 1
ATOM 757 C CA . TYR A 1 93 ? 8.610 -7.257 4.360 1.00 87.94 93 TYR A CA 1
ATOM 758 C C . TYR A 1 93 ? 8.748 -5.753 4.133 1.00 87.94 93 TYR A C 1
ATOM 760 O O . TYR A 1 93 ? 8.537 -4.986 5.073 1.00 87.94 93 TYR A O 1
ATOM 768 N N . ASP A 1 94 ? 9.052 -5.309 2.913 1.00 85.12 94 ASP A N 1
ATOM 769 C CA . ASP A 1 94 ? 9.059 -3.881 2.593 1.00 85.12 94 ASP A CA 1
ATOM 770 C C . ASP A 1 94 ? 7.634 -3.319 2.625 1.00 85.12 94 ASP A C 1
ATOM 772 O O . ASP A 1 94 ? 7.390 -2.272 3.230 1.00 85.12 94 ASP A O 1
ATOM 776 N N . ILE A 1 95 ? 6.666 -4.071 2.094 1.00 84.94 95 ILE A N 1
ATOM 777 C CA . ILE A 1 95 ? 5.244 -3.705 2.150 1.00 84.94 95 ILE A CA 1
ATOM 778 C C . ILE A 1 95 ? 4.719 -3.732 3.594 1.00 84.94 95 ILE A C 1
ATOM 780 O O . ILE A 1 95 ? 4.047 -2.796 4.032 1.00 84.94 95 ILE A O 1
ATOM 784 N N . TYR A 1 96 ? 5.087 -4.750 4.375 1.00 87.06 96 TYR A N 1
ATOM 785 C CA . TYR A 1 96 ? 4.787 -4.815 5.807 1.00 87.06 96 TYR A CA 1
ATOM 786 C C . TYR A 1 96 ? 5.340 -3.602 6.560 1.00 87.06 96 TYR A C 1
ATOM 788 O O . TYR A 1 96 ? 4.623 -2.963 7.331 1.00 87.06 96 TYR A O 1
ATOM 796 N N . ARG A 1 97 ? 6.609 -3.244 6.333 1.00 85.56 97 ARG A N 1
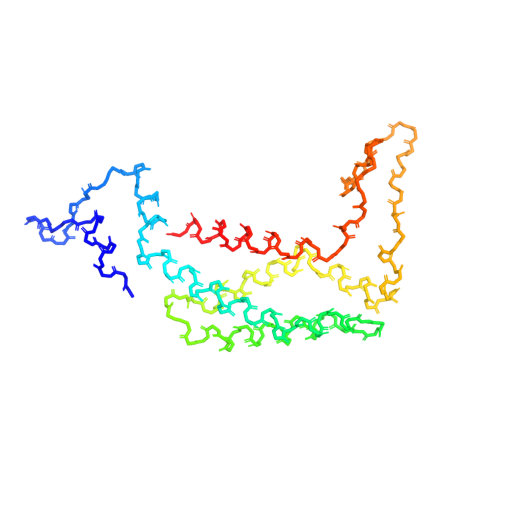ATOM 797 C CA . ARG A 1 97 ? 7.237 -2.086 6.984 1.00 85.56 97 ARG A CA 1
ATOM 798 C C . ARG A 1 97 ? 6.518 -0.795 6.629 1.00 85.56 97 ARG A C 1
ATOM 800 O O . ARG A 1 97 ? 6.311 0.031 7.515 1.00 85.56 97 ARG A O 1
ATOM 807 N N . LEU A 1 98 ? 6.100 -0.639 5.376 1.00 85.38 98 LEU A N 1
ATOM 808 C CA . LEU A 1 98 ? 5.324 0.515 4.947 1.00 85.38 98 LEU A CA 1
ATOM 809 C C . LEU A 1 98 ? 3.978 0.607 5.674 1.00 85.38 98 LEU A C 1
ATOM 811 O O . LEU A 1 98 ? 3.631 1.680 6.173 1.00 85.38 98 LEU A O 1
ATOM 815 N N . LEU A 1 99 ? 3.255 -0.512 5.807 1.00 85.06 99 LEU A N 1
ATOM 816 C CA . LEU A 1 99 ? 2.025 -0.559 6.601 1.00 85.06 99 LEU A CA 1
ATOM 817 C C . LEU A 1 99 ? 2.298 -0.172 8.059 1.00 85.06 99 LEU A C 1
ATOM 819 O O . LEU A 1 99 ? 1.579 0.656 8.613 1.00 85.06 99 LEU A O 1
ATOM 823 N N . MET A 1 100 ? 3.335 -0.735 8.681 1.00 84.88 100 MET A N 1
ATOM 824 C CA . MET A 1 100 ? 3.658 -0.463 10.084 1.00 84.88 100 MET A CA 1
ATOM 825 C C . MET A 1 100 ? 4.056 0.996 10.325 1.00 84.88 100 MET A C 1
ATOM 827 O O . MET A 1 100 ? 3.642 1.584 11.326 1.00 84.88 100 MET A O 1
ATOM 831 N N . ASN A 1 101 ? 4.807 1.598 9.400 1.00 84.25 101 ASN A N 1
ATOM 832 C CA . ASN A 1 101 ? 5.145 3.019 9.447 1.00 84.25 101 ASN A CA 1
ATOM 833 C C . ASN A 1 101 ? 3.880 3.876 9.336 1.00 84.25 101 ASN A C 1
ATOM 835 O O . ASN A 1 101 ? 3.653 4.752 10.167 1.00 84.25 101 ASN A O 1
ATOM 839 N N . TYR A 1 102 ? 3.017 3.588 8.358 1.00 80.69 102 TYR A N 1
ATOM 840 C CA . TYR A 1 102 ? 1.762 4.317 8.185 1.00 80.69 102 TYR A CA 1
ATOM 841 C C . TYR A 1 102 ? 0.827 4.169 9.391 1.00 80.69 102 TYR A C 1
ATOM 843 O O . TYR A 1 102 ? 0.210 5.139 9.838 1.00 80.69 102 TYR A O 1
ATOM 851 N N . TRP A 1 103 ? 0.751 2.964 9.956 1.00 83.50 103 TRP A N 1
ATOM 852 C CA . TRP A 1 103 ? -0.011 2.703 11.164 1.00 83.50 103 TRP A CA 1
ATOM 853 C C . TRP A 1 103 ? 0.464 3.588 12.314 1.00 83.50 103 TRP A C 1
ATOM 855 O O . TRP A 1 103 ? -0.344 4.304 12.901 1.00 83.50 103 TRP A O 1
ATOM 865 N N . ALA A 1 104 ? 1.766 3.574 12.603 1.00 82.88 104 ALA A N 1
ATOM 866 C CA . ALA A 1 104 ? 2.342 4.326 13.710 1.00 82.88 104 ALA A CA 1
ATOM 867 C C . ALA A 1 104 ? 2.226 5.846 13.523 1.00 82.88 104 ALA A C 1
ATOM 869 O O . ALA A 1 104 ? 1.996 6.562 14.493 1.00 82.88 104 ALA A O 1
ATOM 870 N N . GLU A 1 105 ? 2.386 6.339 12.294 1.00 81.25 105 GLU A N 1
ATOM 871 C CA . GLU A 1 105 ? 2.385 7.774 11.997 1.00 81.25 105 GLU A CA 1
ATOM 872 C C . GLU A 1 105 ? 0.985 8.372 11.833 1.00 81.25 105 GLU A C 1
ATOM 874 O O . GLU A 1 105 ? 0.823 9.579 11.995 1.00 81.25 105 GLU A O 1
ATOM 879 N N . THR A 1 106 ? -0.008 7.582 11.413 1.00 77.38 106 THR A N 1
ATOM 880 C CA . THR A 1 106 ? -1.305 8.121 10.973 1.00 77.38 106 THR A CA 1
ATOM 881 C C . THR A 1 106 ? -2.508 7.384 11.554 1.00 77.38 106 THR A C 1
ATOM 883 O O . THR A 1 106 ? -3.410 8.040 12.056 1.00 77.38 106 THR A O 1
ATOM 886 N N . MET A 1 107 ? -2.567 6.048 11.498 1.00 76.62 107 MET A N 1
ATOM 887 C CA . MET A 1 107 ? -3.805 5.329 11.860 1.00 76.62 107 MET A CA 1
ATOM 888 C C . MET A 1 107 ? -3.962 5.031 13.352 1.00 76.62 107 MET A C 1
ATOM 890 O O . MET A 1 107 ? -5.089 4.938 13.834 1.00 76.62 107 MET A O 1
ATOM 894 N N . GLN A 1 108 ? -2.863 4.817 14.080 1.00 79.44 108 GLN A N 1
ATOM 895 C CA . GLN A 1 108 ? -2.906 4.264 15.434 1.00 79.44 108 GLN A CA 1
ATOM 896 C C . GLN A 1 108 ? -3.763 5.108 16.385 1.00 79.44 108 GLN A C 1
ATOM 898 O O . GLN A 1 108 ? -4.566 4.553 17.139 1.00 79.44 108 GLN A O 1
ATOM 903 N N . ASP A 1 109 ? -3.598 6.429 16.339 1.00 76.88 109 ASP A N 1
ATOM 904 C CA . ASP A 1 109 ? -4.306 7.360 17.216 1.00 76.88 109 ASP A CA 1
ATOM 905 C C . ASP A 1 109 ? -5.809 7.382 16.908 1.00 76.88 109 ASP A C 1
ATOM 907 O O . ASP A 1 109 ? -6.625 7.299 17.826 1.00 76.88 109 ASP A O 1
ATOM 911 N N . ASP A 1 110 ? -6.184 7.384 15.627 1.00 74.88 110 ASP A N 1
ATOM 912 C CA . ASP A 1 110 ? -7.585 7.351 15.197 1.00 74.88 110 ASP A CA 1
ATOM 913 C C . ASP A 1 110 ? -8.283 6.061 15.652 1.00 74.88 110 ASP A C 1
ATOM 915 O O . ASP A 1 110 ? -9.385 6.102 16.200 1.00 74.88 110 ASP A O 1
ATOM 919 N N . VAL A 1 111 ? -7.632 4.902 15.494 1.00 75.25 111 VAL A N 1
ATOM 920 C CA . VAL A 1 111 ? -8.188 3.621 15.963 1.00 75.25 111 VAL A CA 1
ATOM 921 C C . VAL A 1 111 ? -8.303 3.601 17.488 1.00 75.25 111 VAL A C 1
ATOM 923 O O . VAL A 1 111 ? -9.262 3.044 18.021 1.00 75.25 111 VAL A O 1
ATOM 926 N N . HIS A 1 112 ? -7.366 4.224 18.206 1.00 76.88 112 HIS A N 1
ATOM 927 C CA . HIS A 1 112 ? -7.445 4.332 19.661 1.00 76.88 112 HIS A CA 1
ATOM 928 C C . HIS A 1 112 ? -8.645 5.173 20.112 1.00 76.88 112 HIS A C 1
ATOM 930 O O . HIS A 1 112 ? -9.353 4.769 21.033 1.00 76.88 112 HIS A O 1
ATOM 936 N N . VAL A 1 113 ? -8.912 6.293 19.434 1.00 73.75 113 VAL A N 1
ATOM 937 C CA . VAL A 1 113 ? -10.088 7.138 19.689 1.00 73.75 113 VAL A CA 1
ATOM 938 C C . VAL A 1 113 ? -11.379 6.371 19.407 1.00 73.75 113 VAL A C 1
ATOM 940 O O . VAL A 1 113 ? -12.275 6.356 20.247 1.00 73.75 113 VAL A O 1
ATOM 943 N N . LEU A 1 114 ? -11.469 5.670 18.272 1.00 69.44 114 LEU A N 1
ATOM 944 C CA . LEU A 1 114 ? -12.649 4.864 17.932 1.00 69.44 114 LEU A CA 1
ATOM 945 C C . LEU A 1 114 ? -12.892 3.727 18.938 1.00 69.44 114 LEU A C 1
ATOM 947 O O . LEU A 1 114 ? -14.038 3.436 19.278 1.00 69.44 114 LEU A O 1
ATOM 951 N N . ALA A 1 115 ? -11.824 3.115 19.452 1.00 77.50 115 ALA A N 1
ATOM 952 C CA . ALA A 1 115 ? -11.906 2.064 20.463 1.00 77.50 115 ALA A CA 1
ATOM 953 C C . ALA A 1 115 ? -12.380 2.561 21.842 1.00 77.50 115 ALA A C 1
ATOM 955 O O . ALA A 1 115 ? -12.822 1.750 22.661 1.00 77.50 115 ALA A O 1
ATOM 956 N N . GLN A 1 116 ? -12.275 3.864 22.117 1.00 75.75 116 GLN A N 1
ATOM 957 C CA . GLN A 1 116 ? -12.691 4.480 23.381 1.00 75.75 116 GLN A CA 1
ATOM 958 C C . GLN A 1 116 ? -14.074 5.128 23.283 1.00 75.75 116 GLN A C 1
ATOM 960 O O . GLN A 1 116 ? -14.938 4.852 24.112 1.00 75.75 116 GLN A O 1
ATOM 965 N N . ASP A 1 117 ? -14.285 5.943 22.251 1.00 67.62 117 ASP A N 1
ATOM 966 C CA . ASP A 1 117 ? -15.388 6.908 22.177 1.00 67.62 117 ASP A CA 1
ATOM 967 C C . ASP A 1 117 ? -16.350 6.651 20.992 1.00 67.62 117 ASP A C 1
ATOM 969 O O . ASP A 1 117 ? -17.250 7.459 20.717 1.00 67.62 117 ASP A O 1
ATOM 973 N N . ASP A 1 118 ? -16.172 5.516 20.299 1.00 63.75 118 ASP A N 1
ATOM 974 C CA . ASP A 1 118 ? -16.911 5.109 19.095 1.00 63.75 118 ASP A CA 1
ATOM 975 C C . ASP A 1 118 ? -16.802 6.137 17.944 1.00 63.75 118 ASP A C 1
ATOM 977 O O . ASP A 1 118 ? -16.187 7.203 18.041 1.00 63.75 118 ASP A O 1
ATOM 981 N N . TRP A 1 119 ? -17.457 5.866 16.818 1.00 66.25 119 TRP A N 1
ATOM 982 C CA . TRP A 1 119 ? -17.541 6.791 15.681 1.00 66.25 119 TRP A CA 1
ATOM 983 C C . TRP A 1 119 ? -18.183 8.146 16.024 1.00 66.25 119 TRP A C 1
ATOM 985 O O . TRP A 1 119 ? -18.083 9.104 15.250 1.00 66.25 119 TRP A O 1
ATOM 995 N N . THR A 1 120 ? -18.854 8.261 17.171 1.00 60.19 120 THR A N 1
ATOM 996 C CA . THR A 1 120 ? -19.403 9.524 17.674 1.00 60.19 120 THR A CA 1
ATOM 997 C C . THR A 1 120 ? -18.334 10.544 18.058 1.00 60.19 120 THR A C 1
ATOM 999 O O . THR A 1 120 ? -18.588 11.740 17.903 1.00 60.19 120 THR A O 1
ATOM 1002 N N . ALA A 1 121 ? -17.137 10.111 18.462 1.00 54.09 121 ALA A N 1
ATOM 1003 C CA . ALA A 1 121 ? -16.025 10.998 18.814 1.00 54.09 121 ALA A CA 1
ATOM 1004 C C . ALA A 1 121 ? -15.545 11.838 17.620 1.00 54.09 121 ALA A C 1
ATOM 1006 O O . ALA A 1 121 ? -15.324 13.043 17.734 1.00 54.09 121 ALA A O 1
ATOM 1007 N N . GLY A 1 122 ? -15.485 11.220 16.434 1.00 52.56 122 GLY A N 1
ATOM 1008 C CA . GLY A 1 122 ? -15.066 11.871 15.188 1.00 52.56 122 GLY A CA 1
ATOM 1009 C C . GLY A 1 122 ? -16.042 12.933 14.664 1.00 52.56 122 GLY A C 1
ATOM 1010 O O . GLY A 1 122 ? -15.713 13.662 13.731 1.00 52.56 122 GLY A O 1
ATOM 1011 N N . LYS A 1 123 ? -17.244 13.047 15.252 1.00 51.12 123 LYS A N 1
ATOM 1012 C CA . LYS A 1 123 ? -18.229 14.087 14.902 1.00 51.12 123 LYS A CA 1
ATOM 1013 C C . LYS A 1 123 ? -17.988 15.408 15.635 1.00 51.12 123 LYS A C 1
ATOM 1015 O O . LYS A 1 123 ? -18.581 16.420 15.260 1.00 51.12 123 LYS A O 1
ATOM 1020 N N . VAL A 1 124 ? -17.145 15.421 16.668 1.00 48.09 124 VAL A N 1
ATOM 1021 C CA . VAL A 1 124 ? -16.864 16.620 17.461 1.00 48.09 124 VAL A CA 1
ATOM 1022 C C . VAL A 1 124 ? -15.632 17.319 16.893 1.00 48.09 124 VAL A C 1
ATOM 1024 O O . VAL A 1 124 ? -14.500 16.888 17.091 1.00 48.09 124 VAL A O 1
ATOM 1027 N N . LEU A 1 125 ? -15.841 18.431 16.185 1.00 53.09 125 LEU A N 1
ATOM 1028 C CA . LEU A 1 125 ? -14.742 19.300 15.765 1.00 53.09 125 LEU A CA 1
ATOM 1029 C C . LEU A 1 125 ? -14.056 19.879 17.008 1.00 53.09 125 LEU A C 1
ATOM 1031 O O . LEU A 1 125 ? -14.650 20.664 17.751 1.00 53.09 125 LEU A O 1
ATOM 1035 N N . ARG A 1 126 ? -12.791 19.514 17.232 1.00 49.12 126 ARG A N 1
ATOM 1036 C CA . ARG A 1 126 ? -11.994 20.102 18.309 1.00 49.12 126 ARG A CA 1
ATOM 1037 C C . ARG A 1 126 ? -11.582 21.516 17.904 1.00 49.12 126 ARG A C 1
ATOM 1039 O O . ARG A 1 126 ? -10.763 21.710 17.009 1.00 49.12 126 ARG A O 1
ATOM 1046 N N . LEU A 1 127 ? -12.164 22.517 18.559 1.00 49.97 127 LEU A N 1
ATOM 1047 C CA . LEU A 1 127 ? -11.767 23.911 18.381 1.00 49.97 127 LEU A CA 1
ATOM 1048 C C . LEU A 1 127 ? -10.387 24.131 19.011 1.00 49.97 127 LEU A C 1
ATOM 1050 O O . LEU A 1 127 ? -10.244 24.146 20.233 1.00 49.97 127 LEU A O 1
ATOM 1054 N N . LEU A 1 128 ? -9.371 24.331 18.172 1.00 49.44 128 LEU A N 1
ATOM 1055 C CA . LEU A 1 128 ? -8.066 24.815 18.610 1.00 49.44 128 LEU A CA 1
ATOM 1056 C C . LEU A 1 128 ? -8.170 26.314 18.911 1.00 49.44 128 LEU A C 1
ATOM 1058 O O . LEU A 1 128 ? -8.055 27.157 18.022 1.00 49.44 128 LEU A O 1
ATOM 1062 N N . VAL A 1 129 ? -8.417 26.655 20.175 1.00 48.84 129 VAL A N 1
ATOM 1063 C CA . VAL A 1 129 ? -8.443 28.048 20.634 1.00 48.84 129 VAL A CA 1
ATOM 1064 C C . VAL A 1 129 ? -7.080 28.402 21.223 1.00 48.84 129 VAL A C 1
ATOM 1066 O O . VAL A 1 129 ? -6.718 27.932 22.301 1.00 48.84 129 VAL A O 1
ATOM 1069 N N . ALA A 1 130 ? -6.321 29.258 20.537 1.00 47.19 130 ALA A N 1
ATOM 1070 C CA . ALA A 1 130 ? -5.157 29.903 21.136 1.00 47.19 130 ALA A CA 1
ATOM 1071 C C . ALA A 1 130 ? -5.616 30.893 22.220 1.00 47.19 130 ALA A C 1
ATOM 1073 O O . ALA A 1 130 ? -6.497 31.724 21.981 1.00 47.19 130 ALA A O 1
ATOM 1074 N N . LYS A 1 131 ? -5.000 30.854 23.409 1.00 44.16 131 LYS A N 1
ATOM 1075 C CA . LYS A 1 131 ? -5.142 31.952 24.375 1.00 44.16 131 LYS A CA 1
ATOM 1076 C C . LYS A 1 131 ? -4.528 33.217 23.769 1.00 44.16 131 LYS A C 1
ATOM 1078 O O . LYS A 1 131 ? -3.485 33.161 23.121 1.00 44.16 131 LYS A O 1
ATOM 1083 N N . LYS A 1 132 ? -5.195 34.360 23.960 1.00 36.31 132 LYS A N 1
ATOM 1084 C CA . LYS A 1 132 ? -4.809 35.660 23.388 1.00 36.31 132 LYS A CA 1
ATOM 1085 C C . LYS A 1 132 ? -3.336 35.971 23.708 1.00 36.31 132 LYS A C 1
ATOM 1087 O O . LYS A 1 132 ? -3.020 36.282 24.850 1.00 36.31 132 LYS A O 1
ATOM 1092 N N . GLY A 1 133 ? -2.466 35.881 22.698 1.00 47.56 133 GLY A N 1
ATOM 1093 C CA . GLY A 1 133 ? -1.022 36.141 22.806 1.00 47.56 133 GLY A CA 1
ATOM 1094 C C . GLY A 1 133 ? -0.103 34.932 22.574 1.00 47.56 133 GLY A C 1
ATOM 1095 O O . GLY A 1 133 ? 1.100 35.131 22.435 1.00 47.56 133 GLY A O 1
ATOM 1096 N N . GLU A 1 134 ? -0.629 33.707 22.478 1.00 48.88 134 GLU A N 1
ATOM 1097 C CA . GLU A 1 134 ? 0.172 32.496 22.236 1.00 48.88 134 GLU A CA 1
ATOM 1098 C C . GLU A 1 134 ? -0.024 31.932 20.820 1.00 48.88 134 GLU A C 1
ATOM 1100 O O . GLU A 1 134 ? -1.109 32.006 20.241 1.00 48.88 134 GLU A O 1
ATOM 1105 N N . LYS A 1 135 ? 1.039 31.343 20.254 1.00 50.06 135 LYS A N 1
ATOM 1106 C CA . LYS A 1 135 ? 0.949 30.563 19.012 1.00 50.06 135 LYS A CA 1
ATOM 1107 C C . LYS A 1 135 ? 0.244 29.235 19.293 1.00 50.06 135 LYS A C 1
ATOM 1109 O O . LYS A 1 135 ? 0.447 28.633 20.347 1.00 50.06 135 LYS A O 1
ATOM 1114 N N . LEU A 1 136 ? -0.559 28.775 18.335 1.00 53.56 136 LEU A N 1
ATOM 1115 C CA . LEU A 1 136 ? -1.164 27.444 18.373 1.00 53.56 136 LEU A CA 1
ATOM 1116 C C . LEU A 1 136 ? -0.055 26.395 18.527 1.00 53.56 136 LEU A C 1
ATOM 1118 O O . LEU A 1 136 ? 0.891 26.375 17.742 1.00 53.56 136 LEU A O 1
ATOM 1122 N N . LYS A 1 137 ? -0.161 25.558 19.565 1.00 52.47 137 LYS A N 1
ATOM 1123 C CA . LYS A 1 137 ? 0.797 24.472 19.835 1.00 52.47 137 LYS A CA 1
ATOM 1124 C C . LYS A 1 137 ? 0.663 23.308 18.853 1.00 52.47 137 LYS A C 1
ATOM 1126 O O . LYS A 1 137 ? 1.574 22.500 18.750 1.00 52.47 137 LYS A O 1
ATOM 1131 N N . GLU A 1 138 ? -0.453 23.253 18.135 1.00 52.66 138 GLU A N 1
ATOM 1132 C CA . GLU A 1 138 ? -0.802 22.191 17.199 1.00 52.66 138 GLU A CA 1
ATOM 1133 C C . GLU A 1 138 ? -1.222 22.816 15.865 1.00 52.66 138 GLU A C 1
ATOM 1135 O O . GLU A 1 138 ? -1.926 23.832 15.831 1.00 52.66 138 GLU A O 1
ATOM 1140 N N . THR A 1 139 ? -0.776 22.223 14.759 1.00 51.41 139 THR A N 1
ATOM 1141 C CA . THR A 1 139 ? -1.208 22.595 13.408 1.00 51.41 139 THR A CA 1
ATOM 1142 C C . THR A 1 139 ? -2.663 22.166 13.191 1.00 51.41 139 THR A C 1
ATOM 1144 O O . THR A 1 139 ? -2.972 20.987 13.355 1.00 51.41 139 THR A O 1
ATOM 1147 N N . PRO A 1 140 ? -3.574 23.083 12.817 1.00 48.72 140 PRO A N 1
ATOM 1148 C CA . PRO A 1 140 ? -4.961 22.727 12.558 1.00 48.72 140 PRO A CA 1
ATOM 1149 C C . PRO A 1 140 ? -5.085 21.833 11.321 1.00 48.72 140 PRO A C 1
ATOM 1151 O O . PRO A 1 140 ? -4.731 22.247 10.219 1.00 48.72 140 PRO A O 1
ATOM 1154 N N . ASN A 1 141 ? -5.680 20.650 11.493 1.00 41.94 141 ASN A N 1
ATOM 1155 C CA . ASN A 1 141 ? -6.021 19.741 10.390 1.00 41.94 141 ASN A CA 1
ATOM 1156 C C . ASN A 1 141 ? -7.168 20.260 9.501 1.00 41.94 141 ASN A C 1
ATOM 1158 O O . ASN A 1 141 ? -7.375 19.753 8.402 1.00 41.94 141 ASN A O 1
ATOM 1162 N N . LEU A 1 142 ? -7.921 21.270 9.953 1.00 46.31 142 LEU A N 1
ATOM 1163 C CA . LEU A 1 142 ? -9.033 21.862 9.211 1.00 46.31 142 LEU A CA 1
ATOM 1164 C C . LEU A 1 142 ? -9.013 23.387 9.369 1.00 46.31 142 LEU A C 1
ATOM 1166 O O . LEU A 1 142 ? -9.204 23.909 10.467 1.00 46.31 142 LEU A O 1
ATOM 1170 N N . ILE A 1 143 ? -8.801 24.109 8.267 1.00 47.09 143 ILE A N 1
ATOM 1171 C CA . ILE A 1 143 ? -8.936 25.569 8.216 1.00 47.09 143 ILE A CA 1
ATOM 1172 C C . ILE A 1 143 ? -10.265 25.875 7.524 1.00 47.09 143 ILE A C 1
ATOM 1174 O O . ILE A 1 143 ? -10.385 25.751 6.306 1.00 47.09 143 ILE A O 1
ATOM 1178 N N . ILE A 1 144 ? -11.282 26.258 8.299 1.00 43.97 144 ILE A N 1
ATOM 1179 C CA . ILE A 1 144 ? -12.579 26.676 7.752 1.00 43.97 144 ILE A CA 1
ATOM 1180 C C . ILE A 1 144 ? -12.422 28.103 7.209 1.00 43.97 144 ILE A C 1
ATOM 1182 O O . ILE A 1 144 ? -12.489 29.074 7.959 1.00 43.97 144 ILE A O 1
ATOM 1186 N N . SER A 1 145 ? -12.192 28.239 5.902 1.00 30.23 145 SER A N 1
ATOM 1187 C CA . SER A 1 145 ? -12.472 29.488 5.185 1.00 30.23 145 SER A CA 1
ATOM 1188 C C . SER A 1 145 ? -13.972 29.537 4.834 1.00 30.23 145 SER A C 1
ATOM 1190 O O . SER A 1 145 ? -14.593 28.483 4.690 1.00 30.23 145 SER A O 1
ATOM 1192 N N . PRO A 1 146 ? -14.601 30.723 4.725 1.00 36.00 146 PRO A N 1
ATOM 1193 C CA . PRO A 1 146 ? -16.063 30.877 4.695 1.00 36.00 146 PRO A CA 1
ATOM 1194 C C . PRO A 1 146 ? -16.745 30.453 3.375 1.00 36.00 146 PRO A C 1
ATOM 1196 O O . PRO A 1 146 ? -17.782 31.001 3.010 1.00 36.00 146 PRO A O 1
ATOM 1199 N N . VAL A 1 147 ? -16.208 29.471 2.647 1.00 33.22 147 VAL A N 1
ATOM 1200 C CA . VAL A 1 147 ? -16.835 28.930 1.433 1.00 33.22 147 VAL A CA 1
ATOM 1201 C C . VAL A 1 147 ? -17.464 27.567 1.746 1.00 33.22 147 VAL A C 1
ATOM 1203 O O . VAL A 1 147 ? -16.755 26.649 2.161 1.00 33.22 147 VAL A O 1
ATOM 1206 N N . PRO A 1 148 ? -18.779 27.381 1.528 1.00 38.06 148 PRO A N 1
ATOM 1207 C CA . PRO A 1 148 ? -19.458 26.141 1.860 1.00 38.06 148 PRO A CA 1
ATOM 1208 C C . PRO A 1 148 ? -19.163 25.095 0.781 1.00 38.06 148 PRO A C 1
ATOM 1210 O O . PRO A 1 148 ? -19.836 25.027 -0.245 1.00 38.06 148 PRO A O 1
ATOM 1213 N N . ARG A 1 149 ? -18.157 24.248 1.011 1.00 31.00 149 ARG A N 1
ATOM 1214 C CA . ARG A 1 149 ? -18.068 22.941 0.351 1.00 31.00 149 ARG A CA 1
ATOM 1215 C C . ARG A 1 149 ? -18.135 21.835 1.395 1.00 31.00 149 ARG A C 1
ATOM 1217 O O . ARG A 1 149 ? -17.197 21.567 2.132 1.00 31.00 149 ARG A O 1
ATOM 1224 N N . LEU A 1 150 ? -19.345 21.289 1.432 1.00 33.72 150 LEU A N 1
ATOM 1225 C CA . LEU A 1 150 ? -19.870 20.114 2.110 1.00 33.72 150 LEU A CA 1
ATOM 1226 C C . LEU A 1 150 ? -18.826 19.075 2.546 1.00 33.72 150 LEU A C 1
ATOM 1228 O O . LEU A 1 150 ? -18.022 18.584 1.756 1.00 33.72 150 LEU A O 1
ATOM 1232 N N . ALA A 1 151 ? -18.954 18.711 3.820 1.00 35.69 151 ALA A N 1
ATOM 1233 C CA . ALA A 1 151 ? -18.350 17.585 4.508 1.00 35.69 151 ALA A CA 1
ATOM 1234 C C . ALA A 1 151 ? -18.188 16.326 3.631 1.00 35.69 151 ALA A C 1
ATOM 1236 O O . ALA A 1 151 ? -19.147 15.617 3.331 1.00 35.69 151 ALA A O 1
ATOM 1237 N N . ARG A 1 152 ? -16.937 16.018 3.285 1.00 28.84 152 ARG A N 1
ATOM 1238 C CA . ARG A 1 152 ? -16.462 14.686 2.881 1.00 28.84 152 ARG A CA 1
ATOM 1239 C C . ARG A 1 152 ? -15.083 14.442 3.493 1.00 28.84 152 ARG A C 1
ATOM 1241 O O . ARG A 1 152 ? -14.085 14.300 2.804 1.00 28.84 152 ARG A O 1
ATOM 1248 N N . LEU A 1 153 ? -15.023 14.446 4.814 1.00 36.94 153 LEU A N 1
ATOM 1249 C CA . LEU A 1 153 ? -13.842 14.074 5.590 1.00 36.94 153 LEU A CA 1
ATOM 1250 C C . LEU A 1 153 ? -14.415 13.253 6.741 1.00 36.94 153 LEU A C 1
ATOM 1252 O O . LEU A 1 153 ? -15.085 13.812 7.597 1.00 36.94 153 LEU A O 1
ATOM 1256 N N . THR A 1 154 ? -14.458 11.926 6.637 1.00 38.06 154 THR A N 1
ATOM 1257 C CA . THR A 1 154 ? -13.393 11.086 7.212 1.00 38.06 154 THR A CA 1
ATOM 1258 C C . THR A 1 154 ? -13.211 9.717 6.537 1.00 38.06 154 THR A C 1
ATOM 1260 O O . THR A 1 154 ? -12.388 8.936 6.985 1.00 38.06 154 THR A O 1
ATOM 1263 N N . TYR A 1 155 ? -13.875 9.422 5.413 1.00 35.06 155 TYR A N 1
ATOM 1264 C CA . TYR A 1 155 ? -13.628 8.175 4.653 1.00 35.06 155 TYR A CA 1
ATOM 1265 C C . TYR A 1 155 ? -12.660 8.326 3.469 1.00 35.06 155 TYR A C 1
ATOM 1267 O O . TYR A 1 155 ? -12.320 7.346 2.816 1.00 35.06 155 TYR A O 1
ATOM 1275 N N . PHE A 1 156 ? -12.200 9.547 3.182 1.00 35.56 156 PHE A N 1
ATOM 1276 C CA . PHE A 1 156 ? -11.421 9.849 1.974 1.00 35.56 156 PHE A CA 1
ATOM 1277 C C . PHE A 1 156 ? -9.929 10.133 2.219 1.00 35.56 156 PHE A C 1
ATOM 1279 O O . PHE A 1 156 ? -9.204 10.352 1.256 1.00 35.56 156 PHE A O 1
ATOM 1286 N N . CYS A 1 157 ? -9.443 10.104 3.468 1.00 37.91 157 CYS A N 1
ATOM 1287 C CA . CYS A 1 157 ? -8.024 10.368 3.765 1.00 37.91 157 CYS A CA 1
ATOM 1288 C C . CYS A 1 157 ? -7.136 9.105 3.727 1.00 37.91 157 CYS A C 1
ATOM 1290 O O . CYS A 1 157 ? -5.934 9.201 3.490 1.00 37.91 157 CYS A O 1
ATOM 1292 N N . LEU A 1 158 ? -7.730 7.914 3.872 1.00 38.22 158 LEU A N 1
ATOM 1293 C CA . LEU A 1 158 ? -7.026 6.624 3.782 1.00 38.22 158 LEU A CA 1
ATOM 1294 C C . LEU A 1 158 ? -6.641 6.250 2.339 1.00 38.22 158 LEU A C 1
ATOM 1296 O O . LEU A 1 158 ? -5.667 5.533 2.122 1.00 38.22 158 LEU A O 1
ATOM 1300 N N . LEU A 1 159 ? -7.376 6.757 1.342 1.00 36.59 159 LEU A N 1
ATOM 1301 C CA . LEU A 1 159 ? -7.131 6.446 -0.068 1.00 36.59 159 LEU A CA 1
ATOM 1302 C C . LEU A 1 159 ? -5.943 7.228 -0.634 1.00 36.59 159 LEU A C 1
ATOM 1304 O O . LEU A 1 159 ? -5.170 6.688 -1.415 1.00 36.59 159 LEU A O 1
ATOM 1308 N N . THR A 1 160 ? -5.796 8.497 -0.256 1.00 37.69 160 THR A N 1
ATOM 1309 C CA . THR A 1 160 ? -4.800 9.377 -0.871 1.00 37.69 160 THR A CA 1
ATOM 1310 C C . THR A 1 160 ? -3.435 9.205 -0.232 1.00 37.69 160 THR A C 1
ATOM 1312 O O . THR A 1 160 ? -2.460 9.153 -0.962 1.00 37.69 160 THR A O 1
ATOM 1315 N N . ILE A 1 161 ? -3.333 9.067 1.095 1.00 37.53 161 ILE A N 1
ATOM 1316 C CA . ILE A 1 161 ? -2.026 9.065 1.773 1.00 37.53 161 ILE A CA 1
ATOM 1317 C C . ILE A 1 161 ? -1.291 7.737 1.575 1.00 37.53 161 ILE A C 1
ATOM 1319 O O . ILE A 1 161 ? -0.107 7.762 1.261 1.00 37.53 161 ILE A O 1
ATOM 1323 N N . VAL A 1 162 ? -1.975 6.590 1.663 1.00 38.78 162 VAL A N 1
ATOM 1324 C CA . VAL A 1 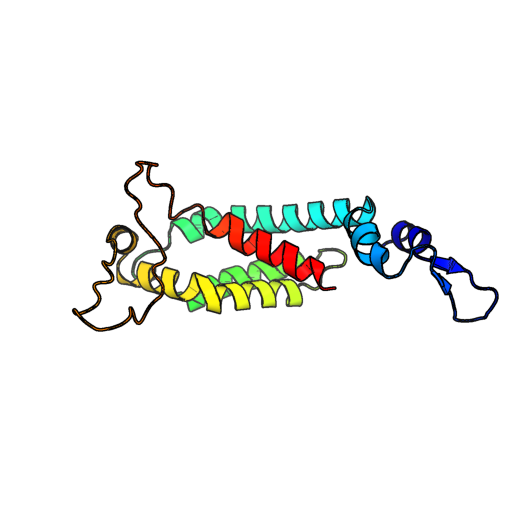162 ? -1.318 5.288 1.455 1.00 38.78 162 VAL A CA 1
ATOM 1325 C C . VAL A 1 162 ? -0.966 5.075 -0.015 1.00 38.78 162 VAL A C 1
ATOM 1327 O O . VAL A 1 162 ? 0.143 4.642 -0.289 1.00 38.78 162 VAL A O 1
ATOM 1330 N N . CYS A 1 163 ? -1.820 5.471 -0.973 1.00 37.81 163 CYS A N 1
ATOM 1331 C CA . CYS A 1 163 ? -1.445 5.448 -2.394 1.00 37.81 163 CYS A CA 1
ATOM 1332 C C . CYS A 1 163 ? -0.344 6.463 -2.732 1.00 37.81 163 CYS A C 1
ATOM 1334 O O . CYS A 1 163 ? 0.567 6.101 -3.462 1.00 37.81 163 CYS A O 1
ATOM 1336 N N . LEU A 1 164 ? -0.376 7.700 -2.212 1.00 35.06 164 LEU A N 1
ATOM 1337 C CA . LEU A 1 164 ? 0.685 8.693 -2.460 1.00 35.06 164 LEU A CA 1
ATOM 1338 C C . LEU A 1 164 ? 2.011 8.290 -1.820 1.00 35.06 164 LEU A C 1
ATOM 1340 O O . LEU A 1 164 ? 3.050 8.624 -2.376 1.00 35.06 164 LEU A O 1
ATOM 1344 N N . LYS A 1 165 ? 1.997 7.597 -0.676 1.00 40.81 165 LYS A N 1
ATOM 1345 C CA . LYS A 1 165 ? 3.215 7.161 0.018 1.00 40.81 165 LYS A CA 1
ATOM 1346 C C . LYS A 1 165 ? 3.753 5.840 -0.542 1.00 40.81 165 LYS A C 1
ATOM 1348 O O . LYS A 1 165 ? 4.951 5.759 -0.750 1.00 40.81 165 LYS A O 1
ATOM 1353 N N . LEU A 1 166 ? 2.894 4.891 -0.937 1.00 37.00 166 LEU A N 1
ATOM 1354 C CA . LEU A 1 166 ? 3.283 3.733 -1.765 1.00 37.00 166 LEU A CA 1
ATOM 1355 C C . LEU A 1 166 ? 3.884 4.179 -3.104 1.00 37.00 166 LEU A C 1
ATOM 1357 O O . LEU A 1 166 ? 4.951 3.705 -3.467 1.00 37.00 166 LEU A O 1
ATOM 1361 N N . LEU A 1 167 ? 3.248 5.116 -3.817 1.00 37.22 167 LEU A N 1
ATOM 1362 C CA . LEU A 1 167 ? 3.765 5.631 -5.092 1.00 37.22 167 LEU A CA 1
ATOM 1363 C C . LEU A 1 167 ? 5.052 6.454 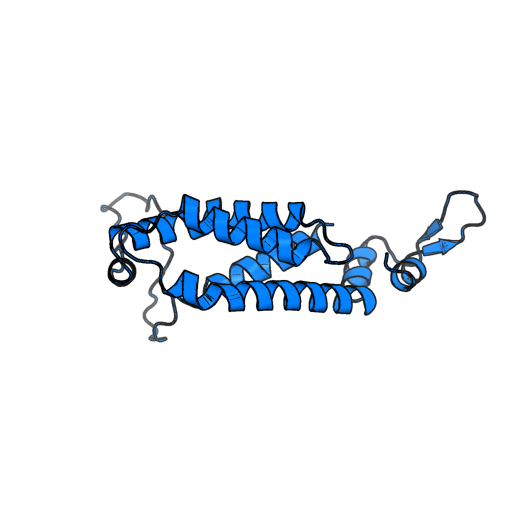-4.909 1.00 37.22 167 LEU A C 1
ATOM 1365 O O . LEU A 1 167 ? 5.971 6.290 -5.701 1.00 37.22 167 LEU A O 1
ATOM 1369 N N . ASN A 1 168 ? 5.164 7.278 -3.857 1.00 35.91 168 ASN A N 1
ATOM 1370 C CA . ASN A 1 168 ? 6.396 8.032 -3.579 1.00 35.91 168 ASN A CA 1
ATOM 1371 C C . ASN A 1 168 ? 7.552 7.161 -3.067 1.00 35.91 168 ASN A C 1
ATOM 1373 O O . ASN A 1 168 ? 8.702 7.491 -3.332 1.00 35.91 168 ASN A O 1
ATOM 1377 N N . GLU A 1 169 ? 7.294 6.089 -2.314 1.00 38.06 169 GLU A N 1
ATOM 1378 C CA . GLU A 1 169 ? 8.363 5.217 -1.802 1.00 38.06 169 GLU A CA 1
ATOM 1379 C C . GLU A 1 169 ? 8.814 4.181 -2.843 1.00 38.06 169 GLU A C 1
ATOM 1381 O O . GLU A 1 169 ? 10.004 3.876 -2.911 1.00 38.06 169 GLU A O 1
ATOM 1386 N N . ILE A 1 170 ? 7.923 3.749 -3.746 1.00 35.75 170 ILE A N 1
ATOM 1387 C CA . ILE A 1 170 ? 8.299 3.015 -4.971 1.00 35.75 170 ILE A CA 1
ATOM 1388 C C . ILE A 1 170 ? 9.095 3.918 -5.939 1.00 35.75 170 ILE A C 1
ATOM 1390 O O . ILE A 1 170 ? 9.869 3.431 -6.754 1.00 35.75 170 ILE A O 1
ATOM 1394 N N . GLU A 1 171 ? 8.984 5.243 -5.819 1.00 31.97 171 GLU A N 1
ATOM 1395 C CA . GLU A 1 171 ? 9.749 6.223 -6.598 1.00 31.97 171 GLU A CA 1
ATOM 1396 C C . GLU A 1 171 ? 11.200 6.464 -6.112 1.00 31.97 171 GLU A C 1
ATOM 1398 O O . GLU A 1 171 ? 11.909 7.280 -6.723 1.00 31.97 171 GLU A O 1
ATOM 1403 N N . ILE A 1 172 ? 11.639 5.817 -5.021 1.00 29.61 172 ILE A N 1
ATOM 1404 C CA . ILE A 1 172 ? 12.966 6.022 -4.398 1.00 29.61 172 ILE A CA 1
ATOM 1405 C C . ILE A 1 172 ? 13.902 4.797 -4.542 1.00 29.61 172 ILE A C 1
ATOM 1407 O O . ILE A 1 172 ? 15.087 4.908 -4.221 1.00 29.61 172 ILE A O 1
ATOM 1411 N N . TYR A 1 173 ? 13.438 3.679 -5.108 1.00 31.59 173 TYR A N 1
ATOM 1412 C CA . TYR A 1 173 ? 14.285 2.536 -5.494 1.00 31.59 173 TYR A CA 1
ATOM 1413 C C . TYR A 1 173 ? 14.438 2.422 -7.014 1.00 31.59 173 TYR A C 1
ATOM 1415 O O . TYR A 1 173 ? 15.531 1.994 -7.453 1.00 31.59 173 TYR A O 1
#

Foldseek 3Di:
DDPVLCVQQWDDDPDPPDTDGPDDPVCNLVSQCPPPVNVVLVVVVVVLVVVLCVVCVVVVVPQAAQDDLVVVLVVSLVVQLVSCVPRPPDDSVVVSVLSVVCCVPPVVVVSVCRRHPNPVSVVDDDDQDDDPPDDRPDDDPDDDDPDDDDDDPDPPPVVCPSVVVVVVVVSVD

pLDDT: mean 70.71, std 20.59, range [28.84, 94.31]

Secondary structure (DSSP, 8-state):
--HHHHHHHEEEPSSTT-EEESS-TTTHHHHHHTSHHHHHHHHHHHHHHHHHHHHHHHHHHT--TT--HHHHHHHHHHHHHHHHTT-SS--HHHHHHHHHHHIIIIIHHHHHHHHHHHHHHTTS-------TT---SS--S----S-------SSSHHHHHHHHHHHHHHTT-